Protein AF-A0A645I733-F1 (afdb_monomer)

Sequence (57 aa):
MNKLYFAGYRNELLNHLKELEGFKLLESVETCPVKNYAMAILNDERANNNVLFIPNK

Organism: NCBI:txid1076179

Secondary structure (DSSP, 8-state):
-HHHHHTT--THHHHGGGGSHHHHHHHHSPS-HHHHHHHHHHS-----TT-------

Radius of gyration: 14.34 Å; Cα contacts (8 Å, |Δi|>4): 29; chains: 1; bounding box: 32×18×44 Å

Structure (mmCIF, N/CA/C/O backbone):
data_AF-A0A645I733-F1
#
_entry.id   AF-A0A645I733-F1
#
loop_
_atom_site.group_PDB
_atom_site.id
_atom_site.type_symbol
_atom_site.label_atom_id
_atom_site.label_alt_id
_atom_site.label_comp_id
_atom_site.label_asym_id
_atom_site.label_entity_id
_atom_site.label_seq_id
_atom_site.pdbx_PDB_ins_code
_atom_site.Cartn_x
_atom_site.Cartn_y
_atom_site.Cartn_z
_atom_site.occupancy
_atom_site.B_iso_or_equiv
_atom_site.auth_seq_id
_atom_site.auth_comp_id
_atom_site.auth_asym_id
_atom_site.auth_atom_id
_atom_site.pdbx_PDB_model_num
ATOM 1 N N . MET A 1 1 ? -1.864 7.168 -0.741 1.00 88.06 1 MET A N 1
ATOM 2 C CA . MET A 1 1 ? -1.270 6.057 -1.523 1.00 88.06 1 MET A CA 1
ATOM 3 C C . MET A 1 1 ? -1.352 6.307 -3.022 1.00 88.06 1 MET A C 1
ATOM 5 O O . MET A 1 1 ? -0.323 6.602 -3.608 1.00 88.06 1 MET A O 1
ATOM 9 N N . ASN A 1 2 ? -2.548 6.287 -3.624 1.00 90.94 2 ASN A N 1
ATOM 10 C CA . ASN A 1 2 ? -2.728 6.317 -5.082 1.00 90.94 2 ASN A CA 1
ATOM 11 C C . ASN A 1 2 ? -1.962 7.445 -5.812 1.00 90.94 2 ASN A C 1
ATOM 13 O O . ASN A 1 2 ? -1.165 7.194 -6.708 1.00 90.94 2 ASN A O 1
ATOM 17 N N . LYS A 1 3 ? -2.122 8.696 -5.359 1.00 91.75 3 LYS A N 1
ATOM 18 C CA . LYS A 1 3 ? -1.419 9.858 -5.933 1.00 91.75 3 LYS A CA 1
ATOM 19 C C . LYS A 1 3 ? 0.107 9.694 -5.945 1.00 91.75 3 LYS A C 1
ATOM 21 O O . LYS A 1 3 ? 0.747 10.021 -6.935 1.00 91.75 3 LYS A O 1
ATOM 26 N N . LEU A 1 4 ? 0.685 9.197 -4.850 1.00 89.81 4 LEU A N 1
ATOM 27 C CA . LEU A 1 4 ? 2.135 9.014 -4.725 1.00 89.81 4 LEU A CA 1
ATOM 28 C C . LEU A 1 4 ? 2.624 7.857 -5.600 1.00 89.81 4 LEU A C 1
ATOM 30 O O . LEU A 1 4 ? 3.658 7.968 -6.248 1.00 89.81 4 LEU A O 1
ATOM 34 N N . TYR A 1 5 ? 1.844 6.780 -5.680 1.00 89.19 5 TYR A N 1
ATOM 35 C CA . TYR A 1 5 ? 2.128 5.668 -6.576 1.00 89.19 5 TYR A CA 1
ATOM 36 C C . TYR A 1 5 ? 2.184 6.121 -8.046 1.00 89.19 5 TYR A C 1
ATOM 38 O O . TYR A 1 5 ? 3.163 5.848 -8.740 1.00 89.19 5 TYR A O 1
ATOM 46 N N . PHE A 1 6 ? 1.204 6.900 -8.509 1.00 87.38 6 PHE A N 1
ATOM 47 C CA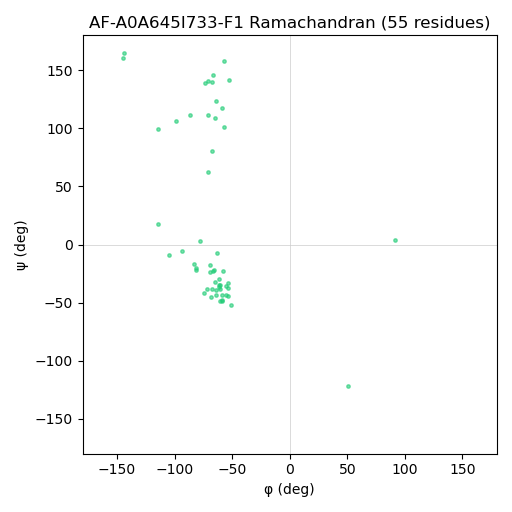 . PHE A 1 6 ? 1.225 7.457 -9.868 1.00 87.38 6 PHE A CA 1
ATOM 48 C C . PHE A 1 6 ? 2.301 8.528 -10.084 1.00 87.38 6 PHE A C 1
ATOM 50 O O . PHE A 1 6 ? 2.768 8.699 -11.204 1.00 87.38 6 PHE A O 1
ATOM 57 N N . ALA A 1 7 ? 2.756 9.199 -9.025 1.00 87.62 7 ALA A N 1
ATOM 58 C CA . ALA A 1 7 ? 3.913 10.092 -9.078 1.00 87.62 7 ALA A CA 1
ATOM 59 C C . ALA A 1 7 ? 5.270 9.349 -9.083 1.00 87.62 7 ALA A C 1
ATOM 61 O O . ALA A 1 7 ? 6.314 9.993 -9.067 1.00 87.62 7 ALA A O 1
ATOM 62 N N . GLY A 1 8 ? 5.278 8.010 -9.096 1.00 83.75 8 GLY A N 1
ATOM 63 C CA . GLY A 1 8 ? 6.494 7.196 -9.220 1.00 83.75 8 GLY A CA 1
ATOM 64 C C . GLY A 1 8 ? 7.156 6.792 -7.898 1.00 83.75 8 GLY A C 1
ATOM 65 O O . GLY A 1 8 ? 8.192 6.131 -7.916 1.00 83.75 8 GLY A O 1
ATOM 66 N N . TYR A 1 9 ? 6.568 7.123 -6.746 1.00 86.94 9 TYR A N 1
ATOM 67 C CA . TYR A 1 9 ? 7.075 6.674 -5.445 1.00 86.94 9 TYR A CA 1
ATOM 68 C C . TYR A 1 9 ? 6.819 5.170 -5.273 1.00 86.94 9 TYR A C 1
ATOM 70 O O . TYR A 1 9 ? 5.765 4.667 -5.668 1.00 86.94 9 TYR A O 1
ATOM 78 N N . ARG A 1 10 ? 7.774 4.437 -4.689 1.00 85.00 10 ARG A N 1
ATOM 79 C CA . ARG A 1 10 ? 7.712 2.976 -4.496 1.00 85.00 10 ARG A CA 1
ATOM 80 C C . ARG A 1 10 ? 8.363 2.555 -3.180 1.00 85.00 10 ARG A C 1
ATOM 82 O O . ARG A 1 10 ? 9.201 3.284 -2.647 1.00 85.00 10 ARG A O 1
ATOM 89 N N . ASN A 1 11 ? 8.018 1.353 -2.717 1.00 80.19 11 ASN A N 1
ATOM 90 C CA . ASN A 1 11 ? 8.675 0.641 -1.617 1.00 80.19 11 ASN A CA 1
ATOM 91 C C . ASN A 1 11 ? 8.838 1.510 -0.361 1.00 80.19 11 ASN A C 1
ATOM 93 O O . ASN A 1 11 ? 7.866 2.043 0.170 1.00 80.19 11 ASN A O 1
ATOM 97 N N . GLU A 1 12 ? 10.079 1.691 0.088 1.00 82.56 12 GLU A N 1
ATOM 98 C CA . GLU A 1 12 ? 10.456 2.439 1.288 1.00 82.56 12 GLU A CA 1
ATOM 99 C C . GLU A 1 12 ? 9.899 3.865 1.309 1.00 82.56 12 GLU A C 1
ATOM 101 O O . GLU A 1 12 ? 9.474 4.344 2.359 1.00 82.56 12 GLU A O 1
ATOM 106 N N . LEU A 1 13 ? 9.777 4.509 0.143 1.00 85.19 13 LEU A N 1
ATOM 107 C CA . LEU A 1 13 ? 9.213 5.856 0.037 1.00 85.19 13 LEU A CA 1
ATOM 108 C C . LEU A 1 13 ? 7.705 5.905 0.329 1.00 85.19 13 LEU A C 1
ATOM 110 O O . LEU A 1 13 ? 7.165 6.975 0.604 1.00 85.19 13 LEU A O 1
ATOM 114 N N . LEU A 1 14 ? 7.018 4.763 0.276 1.00 89.50 14 LEU A N 1
ATOM 115 C CA . LEU A 1 14 ? 5.601 4.620 0.608 1.00 89.50 14 LEU A CA 1
ATOM 116 C C . LEU A 1 14 ? 5.368 3.942 1.967 1.00 89.50 14 LEU A C 1
ATOM 118 O O . LEU A 1 14 ? 4.232 3.942 2.435 1.00 89.50 14 LEU A O 1
ATOM 122 N N . ASN A 1 15 ? 6.401 3.400 2.626 1.00 88.31 15 ASN A N 1
ATOM 123 C CA . ASN A 1 15 ? 6.243 2.635 3.870 1.00 88.31 15 ASN A CA 1
ATOM 124 C C . ASN A 1 15 ? 5.619 3.452 5.010 1.00 88.31 15 ASN A C 1
ATOM 126 O O . ASN A 1 15 ? 4.801 2.909 5.746 1.00 88.31 15 ASN A O 1
ATOM 130 N N . HIS A 1 16 ? 5.919 4.752 5.103 1.00 92.06 16 HIS A N 1
ATOM 131 C CA . HIS A 1 16 ? 5.325 5.652 6.103 1.00 92.06 16 HIS A CA 1
ATOM 132 C C . HIS A 1 16 ? 3.788 5.719 6.021 1.00 92.06 16 HIS A C 1
ATOM 134 O O . HIS A 1 16 ? 3.116 6.031 6.999 1.00 92.06 16 HIS A O 1
ATOM 140 N N . LEU A 1 17 ? 3.194 5.388 4.867 1.00 91.81 17 LEU A N 1
ATOM 141 C CA . LEU A 1 17 ? 1.740 5.365 4.709 1.00 91.81 17 LEU A CA 1
ATOM 142 C C . LEU A 1 17 ? 1.081 4.274 5.559 1.00 91.81 17 LEU A C 1
ATOM 144 O O . LEU A 1 17 ? -0.093 4.423 5.882 1.00 91.81 17 LEU A O 1
ATOM 148 N N . LYS A 1 18 ? 1.826 3.229 5.953 1.00 90.69 18 LYS A N 1
ATOM 149 C CA . LYS A 1 18 ? 1.349 2.156 6.843 1.00 90.69 18 LYS A CA 1
ATOM 150 C C . LYS A 1 18 ? 1.064 2.648 8.264 1.00 90.69 18 LYS A C 1
ATOM 152 O O . LYS A 1 18 ? 0.282 2.047 8.992 1.00 90.69 18 LYS A O 1
ATOM 157 N N . GLU A 1 19 ? 1.684 3.753 8.665 1.00 93.75 19 GLU A N 1
ATOM 158 C CA . GLU A 1 19 ? 1.541 4.310 10.012 1.00 93.75 19 GLU A CA 1
ATOM 159 C C . GLU A 1 19 ? 0.265 5.149 10.163 1.00 93.75 19 GLU A C 1
ATOM 161 O O . GLU A 1 19 ? -0.224 5.343 11.280 1.00 93.75 19 GLU A O 1
ATOM 166 N N . LEU A 1 20 ? -0.297 5.609 9.039 1.00 94.12 20 LEU A N 1
ATOM 167 C CA . LEU A 1 20 ? -1.481 6.457 9.001 1.00 94.12 20 LEU A CA 1
ATOM 168 C C . LEU A 1 20 ? -2.725 5.698 9.471 1.00 94.12 20 LEU A C 1
ATOM 170 O O . LEU A 1 20 ? -2.967 4.556 9.085 1.00 94.12 20 LEU A O 1
ATOM 174 N N . GLU A 1 21 ? -3.575 6.379 10.238 1.00 96.56 21 GLU A N 1
ATOM 175 C CA . GLU A 1 21 ? -4.841 5.830 10.741 1.00 96.56 21 GLU A CA 1
ATOM 176 C C . GLU A 1 21 ? -5.721 5.264 9.617 1.00 96.56 21 GLU A C 1
ATOM 178 O O . GLU A 1 21 ? -6.221 4.146 9.716 1.00 96.56 21 GLU A O 1
ATOM 183 N N . GLY A 1 22 ? -5.835 5.989 8.500 1.00 93.50 22 GLY A N 1
ATOM 184 C CA . GLY A 1 22 ? -6.614 5.536 7.347 1.00 93.50 22 GLY A CA 1
ATOM 185 C C . GLY A 1 22 ? -6.103 4.228 6.732 1.00 93.50 22 GLY A C 1
ATOM 186 O O . GLY A 1 22 ? -6.897 3.457 6.200 1.00 93.50 22 GLY A O 1
ATOM 187 N N . PHE A 1 23 ? -4.800 3.946 6.827 1.00 93.38 23 PHE A N 1
ATOM 188 C CA . PHE A 1 23 ? -4.248 2.675 6.364 1.00 93.38 23 PHE A CA 1
ATOM 189 C C . PHE A 1 23 ? -4.585 1.531 7.323 1.00 93.38 23 PHE A C 1
ATOM 191 O O . PHE A 1 23 ? -5.014 0.472 6.877 1.00 93.38 23 PHE A O 1
ATOM 198 N N . LYS A 1 24 ? -4.495 1.765 8.636 1.00 95.44 24 LYS A N 1
ATOM 199 C CA . LYS A 1 24 ? -4.885 0.777 9.656 1.00 95.44 24 LYS A CA 1
ATOM 200 C C . LYS A 1 24 ? -6.365 0.399 9.553 1.00 95.44 24 LYS A C 1
ATOM 202 O O . LYS A 1 24 ? -6.719 -0.766 9.704 1.00 95.44 24 LYS A O 1
ATOM 207 N N . LEU A 1 25 ? -7.228 1.371 9.246 1.00 95.31 25 LEU A N 1
ATOM 208 C CA . LEU A 1 25 ? -8.638 1.112 8.946 1.00 95.31 25 LEU A CA 1
ATOM 209 C C . LEU A 1 25 ? -8.794 0.260 7.684 1.00 95.31 25 LEU A C 1
ATOM 211 O O . LEU A 1 25 ? -9.561 -0.691 7.673 1.00 95.31 25 LEU A O 1
ATOM 215 N N . LEU A 1 26 ? -8.045 0.556 6.623 1.00 93.25 26 LEU A N 1
ATOM 216 C CA . LEU A 1 26 ? -8.081 -0.236 5.395 1.00 93.25 26 LEU A CA 1
ATOM 217 C C . LEU A 1 26 ? -7.635 -1.694 5.615 1.00 93.25 26 LEU A C 1
ATOM 219 O O . LEU A 1 26 ? 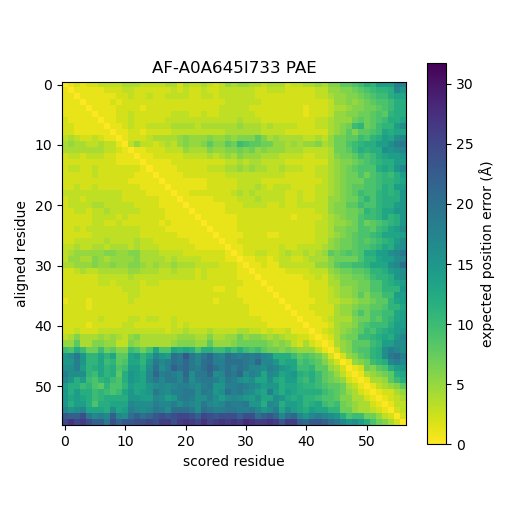-8.180 -2.604 4.988 1.00 93.25 26 LEU A O 1
ATOM 223 N N . GLU A 1 27 ? -6.674 -1.934 6.509 1.00 92.88 27 GLU A N 1
ATOM 224 C CA . GLU A 1 27 ? -6.236 -3.285 6.878 1.00 92.88 27 GLU A CA 1
ATOM 225 C C . GLU A 1 27 ? -7.331 -4.099 7.577 1.00 92.88 27 GLU A C 1
ATOM 227 O O . GLU A 1 27 ? -7.388 -5.315 7.369 1.00 92.88 27 GLU A O 1
ATOM 232 N N . SER A 1 28 ? -8.223 -3.458 8.341 1.00 94.31 28 SER A N 1
ATOM 233 C CA . SER A 1 28 ? -9.317 -4.137 9.049 1.00 94.31 28 SER A CA 1
ATOM 234 C C . SER A 1 28 ? -10.554 -4.406 8.185 1.00 94.31 28 SER A C 1
ATOM 236 O O . SER A 1 28 ? -11.364 -5.260 8.540 1.00 94.31 28 SER A O 1
ATOM 238 N N . VAL A 1 29 ? -10.693 -3.734 7.037 1.00 94.31 29 VAL A N 1
ATOM 239 C CA . VAL A 1 29 ? -11.775 -3.989 6.067 1.00 94.31 29 VAL A CA 1
ATOM 240 C C . VAL A 1 29 ? -11.615 -5.382 5.447 1.00 94.31 29 VAL A C 1
ATOM 242 O O . VAL A 1 29 ? -10.496 -5.842 5.212 1.00 94.31 29 VAL A O 1
ATOM 245 N N . GLU A 1 30 ? -12.720 -6.060 5.136 1.00 95.69 30 GLU A N 1
ATOM 246 C CA . GLU A 1 30 ? -12.686 -7.328 4.399 1.00 95.69 30 GLU A CA 1
ATOM 247 C C . GLU A 1 30 ? -11.981 -7.206 3.034 1.00 95.69 30 GLU A C 1
ATOM 249 O O . GLU A 1 30 ? -11.840 -6.127 2.446 1.00 95.69 30 GLU A O 1
ATOM 254 N N . THR A 1 31 ? -11.507 -8.338 2.513 1.00 94.62 31 THR A N 1
ATOM 255 C CA . THR A 1 31 ? -10.840 -8.396 1.209 1.00 94.62 31 THR A CA 1
ATOM 256 C C . THR A 1 31 ? -11.771 -7.892 0.112 1.00 94.62 31 THR A C 1
ATOM 258 O O . THR A 1 31 ? -12.809 -8.481 -0.173 1.00 94.62 31 THR A O 1
ATOM 261 N N . CYS A 1 32 ? -11.369 -6.810 -0.546 1.00 94.75 32 CYS A N 1
ATOM 262 C CA . CYS A 1 32 ? -12.096 -6.219 -1.659 1.00 94.75 32 CYS A CA 1
ATOM 263 C C . CYS A 1 32 ? -11.112 -5.669 -2.703 1.00 94.75 32 CYS A C 1
ATOM 265 O O . CYS A 1 32 ? -9.930 -5.478 -2.391 1.00 94.75 32 CYS A O 1
ATOM 267 N N . PRO A 1 33 ? -11.567 -5.371 -3.936 1.00 95.69 33 PRO A N 1
ATOM 268 C CA . PRO A 1 33 ? -10.689 -4.870 -4.994 1.00 95.69 33 PRO A CA 1
ATOM 269 C C . PRO A 1 33 ? -9.882 -3.630 -4.587 1.00 95.69 33 PRO A C 1
ATOM 271 O O . PRO A 1 33 ? -8.704 -3.527 -4.915 1.00 95.69 33 PRO A O 1
ATOM 274 N N . VAL A 1 34 ? -10.485 -2.720 -3.815 1.00 92.75 34 VAL A N 1
ATOM 275 C CA . VAL A 1 34 ? -9.822 -1.492 -3.347 1.00 92.75 34 VAL A CA 1
ATOM 276 C C . VAL A 1 34 ? -8.719 -1.800 -2.334 1.00 92.75 34 VAL A C 1
ATOM 278 O O . VAL A 1 34 ? -7.613 -1.272 -2.462 1.00 92.75 34 VAL A O 1
ATOM 281 N N . LYS A 1 35 ? -8.983 -2.683 -1.360 1.00 94.62 35 LYS A N 1
ATOM 282 C CA . LYS A 1 35 ? -7.970 -3.139 -0.397 1.00 94.62 35 LYS A CA 1
ATOM 283 C C . LYS A 1 35 ? -6.820 -3.831 -1.121 1.00 94.62 35 LYS A C 1
ATOM 285 O O . LYS A 1 35 ? -5.668 -3.467 -0.916 1.00 94.62 35 LYS A O 1
ATOM 290 N N . ASN A 1 36 ? -7.127 -4.764 -2.020 1.00 94.69 36 ASN A N 1
ATOM 291 C CA . ASN A 1 36 ? -6.118 -5.503 -2.779 1.00 94.69 36 ASN A CA 1
ATOM 292 C C . ASN A 1 36 ? -5.236 -4.567 -3.606 1.00 94.69 36 ASN A C 1
ATOM 294 O O . ASN A 1 36 ? -4.015 -4.694 -3.583 1.00 94.69 36 ASN A O 1
ATOM 298 N N . TYR A 1 37 ? -5.845 -3.586 -4.273 1.00 92.56 37 TYR A N 1
ATOM 299 C CA . TYR A 1 37 ? -5.126 -2.563 -5.020 1.00 92.56 37 TYR A CA 1
ATOM 300 C C . TYR A 1 37 ? -4.170 -1.756 -4.131 1.00 92.56 37 TYR A C 1
ATOM 302 O O . TYR A 1 37 ? -2.993 -1.598 -4.452 1.00 92.56 37 TYR A O 1
ATOM 310 N N . ALA A 1 38 ? -4.651 -1.270 -2.988 1.00 91.94 38 ALA A N 1
ATOM 311 C CA . ALA A 1 38 ? -3.828 -0.500 -2.066 1.00 91.94 38 ALA A CA 1
ATOM 312 C C . ALA A 1 38 ? -2.678 -1.327 -1.469 1.00 91.94 38 ALA A C 1
ATOM 314 O O . ALA A 1 38 ? -1.566 -0.816 -1.353 1.00 91.94 38 ALA A O 1
ATOM 315 N N . MET A 1 39 ? -2.907 -2.600 -1.138 1.00 91.1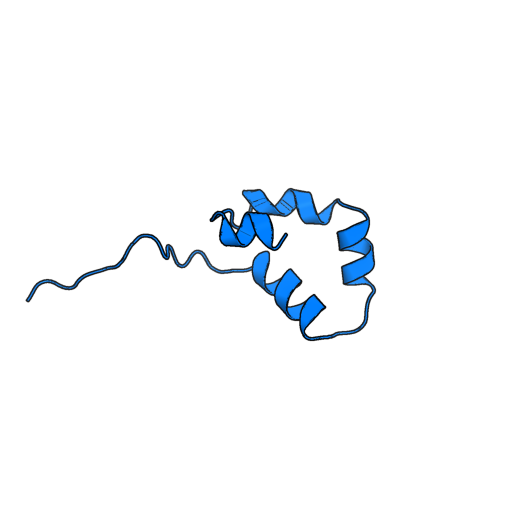9 39 MET A N 1
ATOM 316 C CA . MET A 1 39 ? -1.847 -3.488 -0.650 1.00 91.19 39 MET A CA 1
ATOM 317 C C . MET A 1 39 ? -0.814 -3.791 -1.742 1.00 91.19 39 MET A C 1
ATOM 319 O O . MET A 1 39 ? 0.384 -3.794 -1.461 1.00 91.19 39 MET A O 1
ATOM 323 N N . ALA A 1 40 ? -1.251 -3.971 -2.993 1.00 89.50 40 ALA A N 1
ATOM 324 C CA . ALA A 1 40 ? -0.360 -4.205 -4.128 1.00 89.50 40 ALA A CA 1
ATOM 325 C C . ALA A 1 40 ? 0.598 -3.026 -4.372 1.00 89.50 40 ALA A C 1
ATOM 327 O O . ALA A 1 40 ? 1.76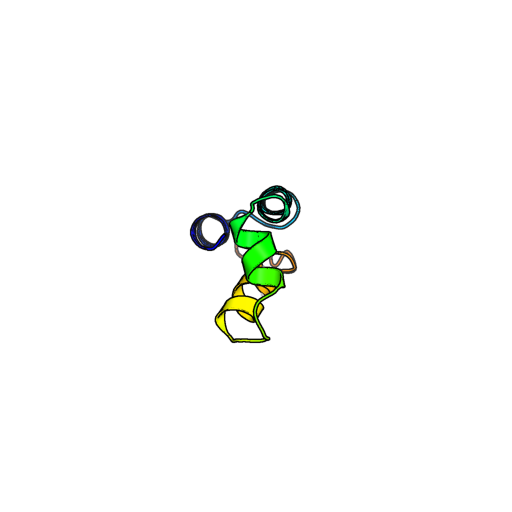5 -3.252 -4.657 1.00 89.50 40 ALA A O 1
ATOM 328 N N . ILE A 1 41 ? 0.156 -1.779 -4.166 1.00 89.81 41 ILE A N 1
ATOM 329 C CA . ILE A 1 41 ? 1.010 -0.577 -4.275 1.00 89.81 41 ILE A CA 1
ATOM 330 C C . ILE A 1 41 ? 2.255 -0.648 -3.372 1.00 89.81 41 ILE A C 1
ATOM 332 O O . ILE A 1 41 ? 3.307 -0.119 -3.731 1.00 89.81 41 ILE A O 1
ATOM 336 N N . LEU A 1 42 ? 2.138 -1.247 -2.183 1.00 86.00 42 LEU A N 1
ATOM 337 C CA . LEU A 1 42 ? 3.226 -1.303 -1.198 1.00 86.00 42 LEU A CA 1
ATOM 338 C C . LEU A 1 42 ? 4.240 -2.413 -1.475 1.00 86.00 42 LEU A C 1
ATOM 340 O O . LEU A 1 42 ? 5.369 -2.317 -1.002 1.00 86.00 42 LEU A O 1
ATOM 344 N N . ASN A 1 43 ? 3.826 -3.434 -2.223 1.00 78.62 43 ASN A N 1
ATOM 345 C CA . ASN A 1 43 ? 4.633 -4.597 -2.580 1.00 78.62 43 ASN A CA 1
ATOM 346 C 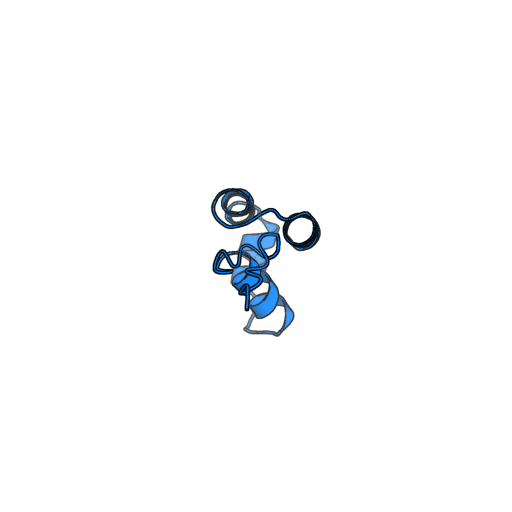C . ASN A 1 43 ? 4.893 -4.657 -4.093 1.00 78.62 43 ASN A C 1
ATOM 348 O O . ASN A 1 43 ? 5.227 -5.719 -4.609 1.00 78.62 43 ASN A O 1
ATOM 352 N N . ASP A 1 44 ? 4.695 -3.543 -4.803 1.00 81.44 44 ASP A N 1
ATOM 353 C CA . ASP A 1 44 ? 4.942 -3.459 -6.238 1.00 81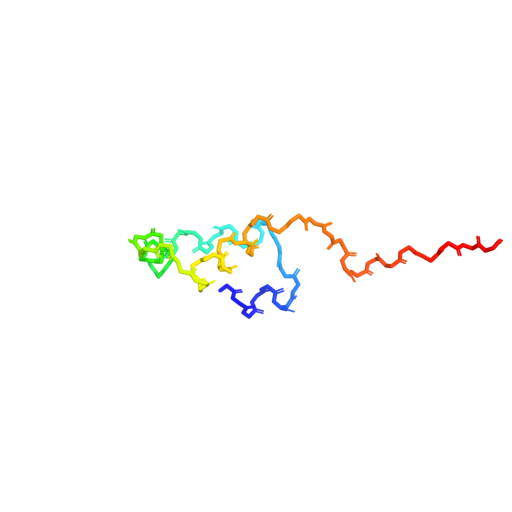.44 44 ASP A CA 1
ATOM 354 C C . ASP A 1 44 ? 6.439 -3.657 -6.473 1.00 81.44 44 ASP A C 1
ATOM 356 O O . ASP A 1 44 ? 7.256 -2.801 -6.107 1.00 81.44 44 ASP A O 1
ATOM 360 N N . GLU A 1 45 ? 6.801 -4.816 -7.032 1.00 67.12 45 GLU A N 1
ATOM 361 C CA . GLU A 1 45 ? 8.175 -5.079 -7.426 1.00 67.12 45 GLU A CA 1
ATOM 362 C C . GLU A 1 45 ? 8.641 -3.938 -8.317 1.00 67.12 45 GLU A C 1
ATOM 364 O O . GLU A 1 45 ? 7.884 -3.371 -9.103 1.00 67.12 45 GLU A O 1
ATOM 369 N N .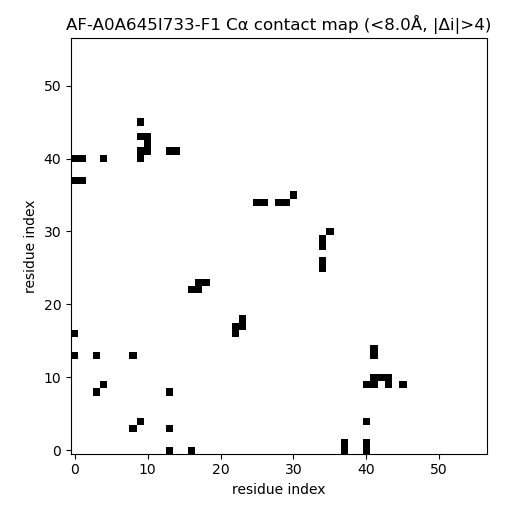 ARG A 1 46 ? 9.905 -3.556 -8.142 1.00 62.66 46 ARG A N 1
ATOM 370 C CA . ARG A 1 46 ? 10.531 -2.415 -8.802 1.00 62.66 46 ARG A CA 1
ATOM 371 C C . ARG A 1 46 ? 10.725 -2.734 -10.289 1.00 62.66 46 ARG A C 1
ATOM 373 O O . ARG A 1 46 ? 11.852 -2.760 -10.771 1.00 62.66 46 ARG A O 1
ATOM 380 N N . ALA A 1 47 ? 9.643 -2.965 -11.028 1.00 56.28 47 ALA A N 1
ATOM 381 C CA . ALA A 1 47 ? 9.608 -2.742 -12.450 1.00 56.28 47 ALA A CA 1
ATOM 382 C C . ALA A 1 47 ? 9.973 -1.270 -12.595 1.00 56.28 47 ALA A C 1
ATOM 384 O O . ALA A 1 47 ? 9.205 -0.362 -12.262 1.00 56.28 47 ALA A O 1
ATOM 385 N N . ASN A 1 48 ? 11.230 -1.025 -12.952 1.00 60.50 48 ASN A N 1
ATOM 386 C CA . ASN A 1 48 ? 11.668 0.301 -13.310 1.00 60.50 48 ASN A CA 1
ATOM 387 C C . ASN A 1 48 ? 10.961 0.630 -14.625 1.00 60.50 48 ASN A C 1
ATOM 389 O O . ASN A 1 48 ? 11.536 0.488 -15.695 1.00 60.50 48 ASN A O 1
ATOM 393 N N . ASN A 1 49 ? 9.696 1.041 -14.536 1.00 59.09 49 ASN A N 1
ATOM 394 C CA . ASN A 1 49 ? 8.858 1.399 -15.677 1.00 59.09 49 ASN A CA 1
ATOM 395 C C . ASN A 1 49 ? 9.423 2.617 -16.432 1.00 59.09 49 ASN A C 1
ATOM 397 O O . ASN A 1 49 ? 8.924 2.960 -17.497 1.00 59.09 49 ASN A O 1
ATOM 401 N N . ASN A 1 50 ? 10.469 3.256 -15.889 1.00 57.44 50 ASN A N 1
ATOM 402 C CA . ASN A 1 50 ? 11.230 4.323 -16.531 1.00 57.44 50 ASN A CA 1
ATOM 403 C C . ASN A 1 50 ? 12.475 3.812 -17.280 1.00 57.44 50 ASN A C 1
ATOM 405 O O . ASN A 1 50 ? 13.152 4.601 -17.932 1.00 57.44 50 ASN A O 1
ATOM 409 N N . VAL A 1 51 ? 12.809 2.521 -17.188 1.00 62.94 51 VAL A N 1
ATOM 410 C CA . VAL A 1 51 ? 13.884 1.885 -17.956 1.00 62.94 51 VAL A CA 1
ATOM 411 C C . VAL A 1 51 ? 13.257 0.863 -18.887 1.00 62.94 51 VAL A C 1
ATOM 413 O O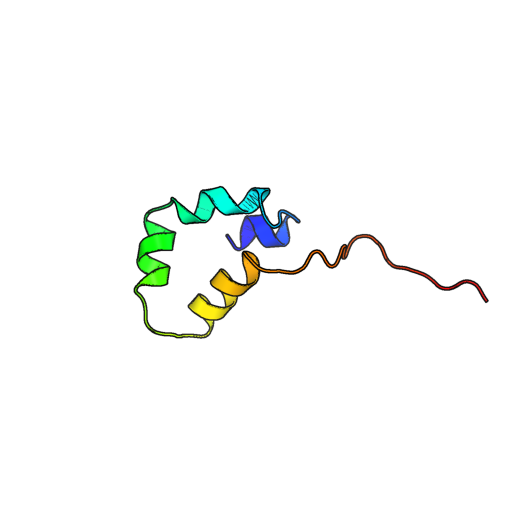 . VAL A 1 51 ? 12.933 -0.258 -18.505 1.00 62.94 51 VAL A O 1
ATOM 416 N N . LEU A 1 52 ? 13.102 1.271 -20.141 1.00 71.50 52 LEU A N 1
ATOM 417 C CA . LEU A 1 52 ? 12.750 0.373 -21.226 1.00 71.50 52 LEU A CA 1
ATOM 418 C C . LEU A 1 52 ? 14.044 -0.223 -21.784 1.00 71.50 52 LEU A C 1
ATOM 420 O O . LEU A 1 52 ? 14.844 0.486 -22.394 1.00 71.50 52 LEU A O 1
ATOM 424 N N . PHE A 1 53 ? 14.265 -1.521 -21.578 1.00 75.81 53 PHE A N 1
ATOM 425 C CA . PHE A 1 53 ? 15.317 -2.223 -22.303 1.00 75.81 53 PHE A CA 1
ATOM 426 C C . PHE A 1 53 ? 14.891 -2.361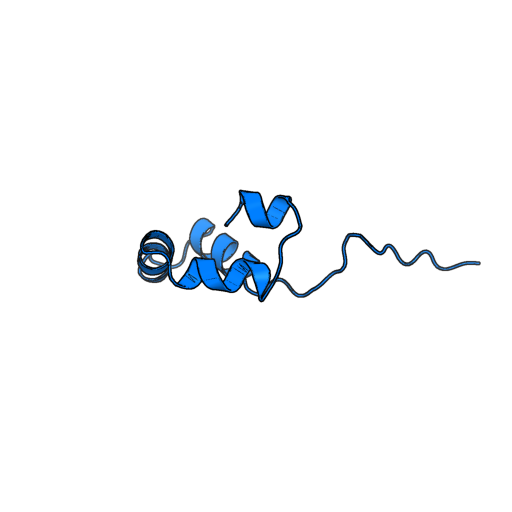 -23.768 1.00 75.81 53 PHE A C 1
ATOM 428 O O . PHE A 1 53 ? 13.942 -3.080 -24.077 1.00 75.81 53 PHE A O 1
ATOM 435 N N . ILE A 1 54 ? 15.584 -1.657 -24.662 1.00 79.25 54 ILE A N 1
ATOM 436 C CA . ILE A 1 54 ? 15.424 -1.808 -26.108 1.00 79.25 54 ILE A CA 1
ATOM 437 C C . ILE A 1 54 ? 16.562 -2.721 -26.587 1.00 79.25 54 ILE A C 1
ATOM 439 O O . ILE A 1 54 ? 17.711 -2.275 -26.606 1.00 79.25 54 ILE A O 1
ATOM 443 N N . PRO A 1 55 ? 16.296 -3.993 -26.934 1.00 78.81 55 PRO A N 1
ATOM 444 C CA . PRO A 1 55 ? 17.320 -4.852 -27.513 1.00 78.81 55 PRO A CA 1
ATOM 445 C C . PRO A 1 55 ? 17.764 -4.281 -28.865 1.00 78.81 55 PRO A C 1
ATOM 447 O O . PRO A 1 55 ? 16.941 -4.082 -29.761 1.00 78.81 55 PRO A O 1
ATOM 450 N N . ASN A 1 56 ? 19.063 -4.017 -29.015 1.00 72.38 56 ASN A N 1
ATOM 451 C CA . ASN A 1 56 ? 19.643 -3.685 -30.316 1.00 72.38 56 ASN A CA 1
ATOM 452 C C . ASN A 1 56 ? 19.718 -4.955 -31.178 1.00 72.38 56 ASN A C 1
ATOM 454 O O . ASN A 1 56 ? 20.031 -6.028 -30.660 1.00 72.38 56 ASN A O 1
ATOM 458 N N . LYS A 1 57 ? 19.390 -4.813 -32.469 1.00 63.19 57 LYS A N 1
ATOM 459 C CA . LYS A 1 57 ? 19.541 -5.865 -33.488 1.00 63.19 57 LYS A CA 1
ATOM 460 C C . LYS A 1 57 ? 20.993 -6.294 -33.653 1.00 63.19 57 LYS A C 1
ATOM 462 O O . LYS A 1 57 ? 21.869 -5.404 -33.580 1.00 63.19 57 LYS A O 1
#

Foldseek 3Di:
DVVVLVVVDAAPSCPVVCVDPVNVVLVPDPDDPVSVVVVCRNVVPPPVVVDDDDDDD

Solvent-accessible surface area (backbone atoms only — not comparable to full-atom values): 3747 Å² total; per-residue (Å²): 110,69,71,48,47,78,71,68,50,50,42,79,78,48,51,70,53,64,75,38,69,73,40,56,53,50,70,71,48,75,94,39,74,68,49,54,52,59,55,44,58,61,69,52,73,83,72,54,85,87,63,79,87,74,84,79,133

pLDDT: mean 85.06, std 11.34, range [56.28, 96.56]

Mean predicted aligned error: 6.18 Å